Protein AF-A0AAJ3TWQ0-F1 (afdb_monomer_lite)

Organism: NCBI:txid220927

Foldseek 3Di:
DDQDLNDDDDDCVRVVHDDDDPVVVVVVVVVVVVVVVVVVPQDPVRDPPDDDVVVCVVVDDDSPDDPDDD

Sequence (70 aa):
MEEIAGKIFLSPEEAGVPPPTKEKIERARKMFAEFQEKVDAVRDEDRPKTISPKFWDDISGTEYEKPSQG

Secondary structure (DSSP, 8-state):
-EEETTEEE--TTTTTPPPPPHHHHHHHHHHHHHHHHHHHTS-TTTS-SS--HHHHHHH-S-TTSPPP--

Structure (mmCIF, N/CA/C/O backbone):
data_AF-A0AAJ3TWQ0-F1
#
_entry.id   AF-A0AAJ3TWQ0-F1
#
loop_
_atom_site.group_PDB
_atom_site.id
_atom_site.type_symbol
_atom_site.label_atom_id
_atom_site.label_alt_id
_atom_site.label_comp_id
_atom_site.label_asym_id
_atom_site.label_entity_id
_atom_site.label_seq_id
_atom_site.pdbx_PDB_ins_code
_atom_site.Cartn_x
_atom_site.Cartn_y
_atom_site.Cartn_z
_atom_site.occupancy
_atom_site.B_iso_or_equiv
_atom_site.auth_seq_id
_atom_site.auth_comp_id
_atom_site.auth_asym_id
_atom_site.auth_atom_id
_atom_site.pdbx_PDB_model_num
ATOM 1 N N . MET A 1 1 ? -5.070 9.551 20.530 1.00 81.06 1 MET A N 1
ATOM 2 C CA . MET A 1 1 ? -5.135 10.680 19.590 1.00 81.06 1 MET A CA 1
ATOM 3 C C . MET A 1 1 ? -3.848 11.459 19.713 1.00 81.06 1 MET A C 1
ATOM 5 O O . MET A 1 1 ? -3.535 11.942 20.795 1.00 81.06 1 MET A O 1
ATOM 9 N N . GLU A 1 2 ? -3.105 11.543 18.619 1.00 89.12 2 GLU A N 1
ATOM 10 C CA . GLU A 1 2 ? -1.835 12.264 18.530 1.00 89.12 2 GLU A CA 1
ATOM 11 C C . GLU A 1 2 ? -1.912 13.247 17.355 1.00 89.12 2 GLU A C 1
ATOM 13 O O . GLU A 1 2 ? -2.447 12.898 16.301 1.00 89.12 2 GLU A O 1
ATOM 18 N N . GLU A 1 3 ? -1.428 14.479 17.532 1.00 90.00 3 GLU A N 1
ATOM 19 C CA . GLU A 1 3 ? -1.316 15.454 16.444 1.00 90.00 3 GLU A CA 1
ATOM 20 C C . GLU A 1 3 ? 0.140 15.535 15.995 1.00 90.00 3 GLU A C 1
ATOM 22 O O . GLU A 1 3 ? 1.023 15.907 16.767 1.00 90.00 3 GLU A O 1
ATOM 27 N N . ILE A 1 4 ? 0.376 15.183 14.735 1.00 84.19 4 ILE A N 1
ATOM 28 C CA . ILE A 1 4 ? 1.692 15.165 14.115 1.00 84.19 4 ILE A CA 1
ATOM 29 C C . ILE A 1 4 ? 1.613 16.104 12.910 1.00 84.19 4 ILE A C 1
ATOM 31 O O . ILE A 1 4 ? 0.926 15.809 11.935 1.00 84.19 4 ILE A O 1
ATOM 35 N N . ALA A 1 5 ? 2.258 17.269 13.036 1.00 81.19 5 ALA A N 1
ATOM 36 C CA . ALA A 1 5 ? 2.349 18.319 12.017 1.00 81.19 5 ALA A CA 1
ATOM 37 C C . ALA A 1 5 ? 1.003 18.676 11.348 1.00 81.19 5 ALA A C 1
ATOM 39 O O . ALA A 1 5 ? 0.834 18.728 10.132 1.00 81.19 5 ALA A O 1
ATOM 40 N N . GLY A 1 6 ? 0.010 18.956 12.194 1.00 85.00 6 GLY A N 1
ATOM 41 C CA . GLY A 1 6 ? -1.326 19.367 11.765 1.00 85.00 6 GLY A CA 1
ATOM 42 C C . GLY A 1 6 ? -2.209 18.217 11.277 1.00 85.00 6 GLY A C 1
ATOM 43 O O . GLY A 1 6 ? -3.359 18.453 10.903 1.00 85.00 6 GLY A O 1
ATOM 44 N N . LYS A 1 7 ? -1.714 16.971 11.289 1.00 86.94 7 LYS A N 1
ATOM 45 C CA . LYS A 1 7 ? -2.516 15.770 11.040 1.00 86.94 7 LYS A CA 1
ATOM 46 C C . LYS A 1 7 ? -2.858 15.072 12.347 1.00 86.94 7 LYS A C 1
ATOM 48 O O . LYS A 1 7 ? -2.012 14.901 13.218 1.00 86.94 7 LYS A O 1
ATOM 53 N N . ILE A 1 8 ? -4.101 14.615 12.448 1.00 92.19 8 ILE A N 1
ATOM 54 C CA . ILE A 1 8 ? -4.594 13.865 13.601 1.00 92.19 8 ILE A CA 1
ATOM 55 C C . ILE A 1 8 ? -4.488 12.372 13.296 1.00 92.19 8 ILE A C 1
ATOM 57 O O . ILE A 1 8 ? -5.089 11.882 12.339 1.00 92.19 8 ILE A O 1
ATOM 61 N N . PHE A 1 9 ? -3.775 11.648 14.150 1.00 91.00 9 PHE A N 1
ATOM 62 C CA . PHE A 1 9 ? -3.672 10.197 14.121 1.00 91.00 9 PHE A CA 1
ATOM 63 C C . PHE A 1 9 ? -4.542 9.602 15.229 1.00 91.00 9 PHE A C 1
ATOM 65 O O . PHE A 1 9 ? -4.422 9.955 16.408 1.00 91.00 9 PHE A O 1
ATOM 72 N N . LEU A 1 10 ? -5.443 8.708 14.826 1.00 93.56 10 LEU A N 1
ATOM 73 C CA . LEU A 1 10 ? -6.387 8.021 15.702 1.00 93.56 10 LEU A CA 1
ATOM 74 C C . LEU A 1 10 ? -6.195 6.515 15.588 1.00 93.56 10 LEU A C 1
ATOM 76 O O . LEU A 1 10 ? -5.948 5.995 14.495 1.00 93.56 10 LEU A O 1
ATOM 80 N N . SER A 1 11 ? -6.380 5.814 16.703 1.00 92.19 11 SER A N 1
ATO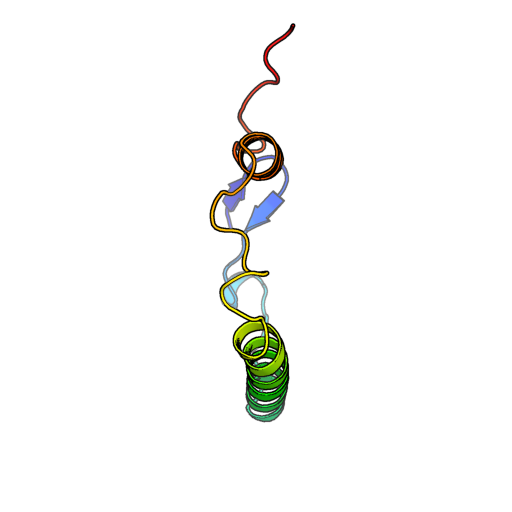M 81 C CA . SER A 1 11 ? -6.607 4.374 16.646 1.00 92.19 11 SER A CA 1
ATOM 82 C C . SER A 1 11 ? -7.984 4.067 16.029 1.00 92.19 11 SER A C 1
ATOM 84 O O . SER A 1 11 ? -8.867 4.933 16.004 1.00 92.19 11 SER A O 1
ATOM 86 N N . PRO A 1 12 ? -8.219 2.836 15.539 1.00 92.25 12 PRO A N 1
ATOM 87 C CA . PRO A 1 12 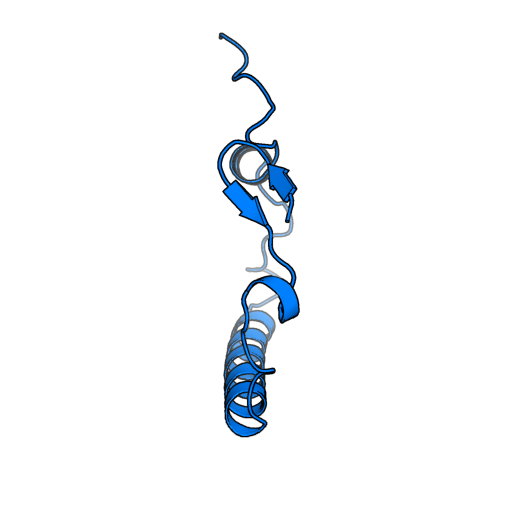? -9.540 2.435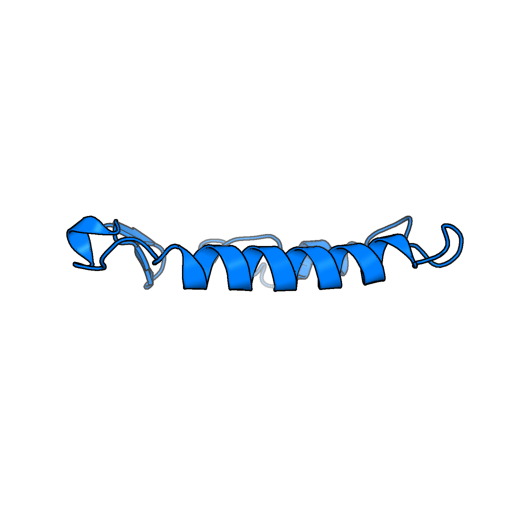 15.068 1.00 92.25 12 PRO A CA 1
ATOM 88 C C . PRO A 1 12 ? -10.637 2.606 16.130 1.00 92.25 12 PRO A C 1
ATOM 90 O O . PRO A 1 12 ? -11.749 3.020 15.798 1.00 92.25 12 PRO A O 1
ATOM 93 N N . GLU A 1 13 ? -10.321 2.335 17.404 1.00 92.44 13 GLU A N 1
ATOM 94 C CA . GLU A 1 13 ? -11.259 2.512 18.518 1.00 92.44 13 GLU A CA 1
ATOM 95 C C . GLU A 1 13 ? -11.590 3.992 18.739 1.00 92.44 13 GLU A C 1
ATOM 97 O O . GLU A 1 13 ? -12.759 4.345 18.885 1.00 92.44 13 GLU A O 1
ATOM 102 N N . GLU A 1 14 ? -10.578 4.864 18.707 1.00 94.19 14 GLU A N 1
ATOM 103 C CA . GLU A 1 14 ? -10.742 6.315 18.860 1.00 94.19 14 GLU A CA 1
ATOM 104 C C . GLU A 1 14 ? -11.526 6.941 17.702 1.00 94.19 14 GLU A C 1
ATOM 106 O O . GLU A 1 14 ? -12.317 7.860 17.907 1.00 94.19 14 GLU A O 1
ATOM 111 N N . ALA A 1 15 ? -11.340 6.426 16.486 1.00 92.94 15 ALA A N 1
ATOM 112 C CA . ALA A 1 15 ? -12.078 6.857 15.304 1.00 92.94 15 ALA A CA 1
ATOM 113 C C . ALA A 1 15 ? -13.492 6.248 15.216 1.00 92.94 15 ALA A C 1
ATOM 115 O O . ALA A 1 15 ? -14.253 6.602 14.314 1.00 92.94 15 ALA A O 1
ATOM 116 N N . GLY A 1 16 ? -13.847 5.316 16.111 1.00 93.81 16 GLY A N 1
ATOM 117 C CA . GLY A 1 16 ? -15.128 4.609 16.080 1.00 93.81 16 GLY A CA 1
ATOM 118 C C . GLY A 1 16 ? -15.340 3.799 14.797 1.00 93.81 16 GLY A C 1
ATOM 119 O O . GLY A 1 16 ? -16.482 3.576 14.388 1.00 93.81 16 GLY A O 1
ATOM 120 N N . VAL A 1 17 ? -14.256 3.385 14.132 1.00 93.12 17 VAL A N 1
ATOM 121 C CA . VAL A 1 17 ? -14.338 2.653 12.866 1.00 93.12 17 VAL A CA 1
ATOM 122 C C . VAL A 1 17 ? -14.361 1.148 13.130 1.00 93.12 17 VAL A C 1
ATOM 124 O O . VAL A 1 17 ? -13.472 0.618 13.798 1.00 93.12 17 VAL A O 1
ATOM 127 N N . PRO A 1 18 ? -15.359 0.416 12.606 1.00 93.50 18 PRO A N 1
ATOM 128 C CA . PRO A 1 18 ? -15.384 -1.029 12.750 1.00 93.50 18 PRO A CA 1
ATOM 129 C C . PRO A 1 18 ? -14.259 -1.663 11.918 1.00 93.50 18 PRO A C 1
ATOM 131 O O . PRO A 1 18 ? -13.857 -1.108 10.887 1.00 93.50 18 PRO A O 1
ATOM 134 N N . PRO A 1 19 ? -13.781 -2.858 12.303 1.00 93.56 19 PRO A N 1
ATOM 135 C CA . PRO A 1 19 ? -12.813 -3.586 11.499 1.00 93.56 19 PRO A CA 1
ATOM 136 C C . PRO A 1 19 ? -13.362 -3.857 10.085 1.00 93.56 19 PRO A C 1
ATOM 138 O O . PRO A 1 19 ? -14.576 -4.008 9.897 1.00 93.56 19 PRO A O 1
ATOM 141 N N . PRO A 1 20 ? -12.490 -3.936 9.065 1.00 93.94 20 PRO A N 1
ATOM 142 C CA . PRO A 1 20 ? -12.916 -4.210 7.700 1.00 93.94 20 PRO A CA 1
ATOM 143 C C . PRO A 1 20 ? -13.596 -5.581 7.591 1.00 93.94 20 PRO A C 1
ATOM 145 O O . PRO A 1 20 ? -13.208 -6.555 8.236 1.00 93.94 20 PRO A O 1
ATOM 148 N N . THR A 1 21 ? -14.617 -5.667 6.735 1.00 97.25 21 THR A N 1
ATOM 149 C CA . THR A 1 21 ? -15.332 -6.922 6.479 1.00 97.25 21 THR A CA 1
ATOM 150 C C . THR A 1 21 ? -14.455 -7.911 5.710 1.00 97.25 21 THR A C 1
ATOM 152 O O . THR A 1 21 ? -13.536 -7.516 4.988 1.00 97.25 21 THR A O 1
ATOM 155 N N . LYS A 1 22 ? -14.778 -9.208 5.803 1.00 97.81 22 LYS A N 1
ATOM 156 C CA . LYS A 1 22 ? -14.081 -10.263 5.043 1.00 97.81 22 LYS A CA 1
ATOM 157 C C . LYS A 1 22 ? -14.061 -9.975 3.540 1.00 97.81 22 LYS A C 1
ATOM 159 O O . LYS A 1 22 ? -13.002 -10.036 2.932 1.00 97.81 22 LYS A O 1
ATOM 164 N N . GLU A 1 23 ? -15.193 -9.550 2.984 1.00 97.62 23 GLU A N 1
ATOM 165 C CA . GLU A 1 23 ? -15.317 -9.195 1.566 1.00 97.62 23 GLU A CA 1
ATOM 166 C C . GLU A 1 23 ? -14.379 -8.043 1.165 1.00 97.62 23 GLU A C 1
ATOM 168 O O . GLU A 1 23 ? -13.705 -8.112 0.138 1.00 97.62 23 GLU A O 1
ATOM 173 N N . LYS A 1 24 ? -14.270 -6.995 1.998 1.00 97.19 24 LYS A N 1
ATOM 174 C CA . LYS A 1 24 ? -13.330 -5.888 1.751 1.00 97.19 24 LYS A CA 1
ATOM 175 C C . LYS A 1 24 ? -11.882 -6.372 1.765 1.00 97.19 24 LYS A C 1
ATOM 177 O O . LYS A 1 24 ? -11.093 -5.942 0.927 1.00 97.19 24 LYS A O 1
ATOM 182 N N . ILE A 1 25 ? -11.543 -7.275 2.685 1.00 98.19 25 ILE A N 1
ATOM 183 C CA . ILE A 1 25 ? -10.203 -7.865 2.778 1.00 98.19 25 ILE A CA 1
ATOM 184 C C . ILE A 1 25 ? -9.906 -8.728 1.546 1.00 98.19 25 ILE A C 1
ATOM 186 O O . ILE A 1 25 ? -8.834 -8.601 0.961 1.00 98.19 25 ILE A O 1
ATOM 190 N N . GLU A 1 26 ? -10.838 -9.578 1.115 1.00 98.31 26 GLU A N 1
ATOM 191 C CA . GLU A 1 26 ? -10.671 -10.417 -0.080 1.00 98.31 26 GLU A CA 1
ATOM 192 C C . GLU A 1 26 ? -10.534 -9.579 -1.350 1.00 98.31 26 GLU A C 1
ATOM 194 O O . GLU A 1 26 ? -9.633 -9.821 -2.156 1.00 98.31 26 GLU A O 1
ATOM 199 N N . ARG A 1 27 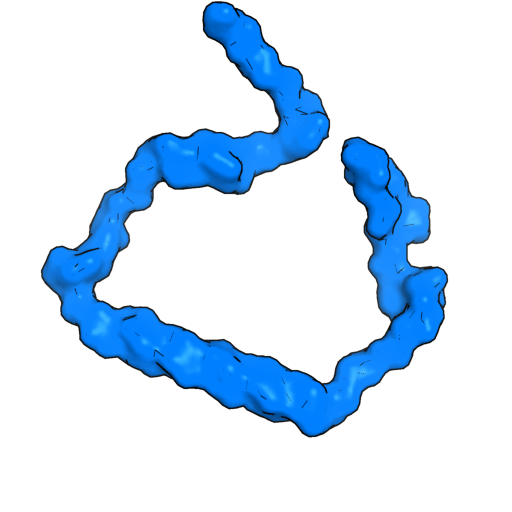? -11.351 -8.530 -1.493 1.00 98.00 27 ARG A N 1
ATOM 200 C CA . ARG A 1 27 ? -11.214 -7.570 -2.591 1.00 98.00 27 ARG A CA 1
ATOM 201 C C . ARG A 1 27 ? -9.841 -6.900 -2.579 1.00 98.00 27 ARG A C 1
ATOM 203 O O . ARG A 1 27 ? -9.216 -6.798 -3.631 1.00 98.00 27 ARG A O 1
ATOM 210 N N . ALA A 1 28 ? -9.359 -6.464 -1.413 1.00 97.62 28 ALA A N 1
ATOM 211 C CA . ALA A 1 28 ? -8.032 -5.866 -1.286 1.00 97.62 28 ALA A CA 1
ATOM 212 C C . ALA A 1 28 ? -6.930 -6.849 -1.698 1.00 97.62 28 ALA A C 1
ATOM 214 O O . ALA A 1 28 ? -6.077 -6.505 -2.511 1.00 97.62 28 ALA A O 1
ATOM 215 N N . ARG A 1 29 ? -6.994 -8.095 -1.215 1.00 98.25 29 ARG A N 1
ATOM 216 C CA . ARG A 1 29 ? -6.051 -9.161 -1.588 1.00 98.25 29 ARG A CA 1
ATOM 217 C C . ARG A 1 29 ? -6.019 -9.400 -3.093 1.00 98.25 29 ARG A C 1
ATOM 219 O O . ARG A 1 29 ? -4.935 -9.512 -3.653 1.00 98.25 29 ARG A O 1
ATOM 226 N N . LYS A 1 30 ? -7.183 -9.429 -3.745 1.00 98.25 30 LYS A N 1
ATOM 227 C CA . LYS A 1 30 ? -7.269 -9.579 -5.201 1.00 98.25 30 LYS A CA 1
ATOM 228 C C . LYS A 1 30 ? -6.578 -8.424 -5.930 1.00 98.25 30 LYS A C 1
ATOM 230 O O . LYS A 1 30 ? -5.764 -8.675 -6.808 1.00 98.25 30 LYS A O 1
ATOM 235 N N . MET A 1 31 ? -6.846 -7.180 -5.528 1.00 98.19 31 MET A N 1
ATOM 236 C CA . MET A 1 31 ? -6.207 -6.002 -6.134 1.00 98.19 31 MET A CA 1
ATOM 237 C C . MET A 1 31 ? -4.680 -6.035 -5.980 1.00 98.19 31 MET A C 1
ATOM 239 O O . MET A 1 31 ? -3.962 -5.725 -6.928 1.00 98.19 31 MET A O 1
ATOM 243 N N . PHE A 1 32 ? -4.173 -6.447 -4.814 1.00 97.75 32 PHE A N 1
ATOM 244 C CA . PHE A 1 32 ? -2.731 -6.594 -4.602 1.00 97.75 32 PHE A CA 1
ATOM 245 C C . PHE A 1 32 ? -2.125 -7.726 -5.434 1.00 97.75 32 PHE A C 1
ATOM 247 O O . PHE A 1 32 ? -1.041 -7.547 -5.979 1.00 97.75 32 PHE A O 1
ATOM 254 N N . ALA A 1 33 ? -2.817 -8.859 -5.576 1.00 98.12 33 ALA A N 1
ATOM 255 C CA . ALA A 1 33 ? -2.352 -9.962 -6.414 1.00 98.12 33 ALA A CA 1
ATOM 256 C C . ALA A 1 33 ? -2.256 -9.554 -7.895 1.00 98.12 33 ALA A C 1
ATOM 258 O O . ALA A 1 33 ? -1.229 -9.783 -8.525 1.00 98.12 33 ALA A O 1
ATOM 259 N N . GLU A 1 34 ? -3.278 -8.875 -8.427 1.00 98.00 34 GLU A N 1
ATOM 260 C CA . GLU A 1 34 ? -3.276 -8.349 -9.803 1.00 98.00 34 GLU A CA 1
ATOM 261 C C . GLU A 1 34 ? -2.165 -7.314 -10.032 1.00 98.00 34 GLU A C 1
ATOM 263 O O . GLU A 1 34 ? -1.596 -7.219 -11.120 1.00 98.00 34 GLU A O 1
ATOM 268 N N . PHE A 1 35 ? -1.858 -6.503 -9.018 1.00 97.25 35 PHE A N 1
ATOM 269 C CA . PHE A 1 35 ? -0.734 -5.576 -9.085 1.00 97.25 35 PHE A CA 1
ATOM 270 C C . PHE A 1 35 ? 0.606 -6.318 -9.095 1.00 97.25 35 PHE A C 1
ATOM 272 O O . PHE A 1 35 ? 1.461 -6.009 -9.923 1.00 97.25 35 PHE A O 1
ATOM 279 N N . GLN A 1 36 ? 0.773 -7.312 -8.220 1.00 97.19 36 GLN A N 1
ATOM 280 C CA . GLN A 1 36 ? 2.002 -8.095 -8.138 1.00 97.19 36 GLN A CA 1
ATOM 281 C C . GLN A 1 36 ? 2.283 -8.842 -9.444 1.00 97.19 36 GLN A C 1
ATOM 283 O O . GLN A 1 36 ? 3.411 -8.813 -9.916 1.00 97.19 36 GLN A O 1
ATOM 288 N N . GLU A 1 37 ? 1.258 -9.402 -10.089 1.00 97.50 37 GLU A N 1
ATOM 289 C CA . GLU A 1 37 ? 1.397 -10.043 -11.402 1.00 97.50 37 GLU A CA 1
ATOM 290 C C . GLU A 1 37 ? 1.994 -9.087 -12.448 1.00 97.50 37 GLU A C 1
ATOM 292 O O . GLU A 1 37 ? 2.889 -9.460 -13.205 1.00 97.50 37 GLU A O 1
ATOM 297 N N . LYS A 1 38 ? 1.559 -7.820 -12.457 1.00 96.00 38 LYS A N 1
ATOM 298 C CA . LYS A 1 38 ? 2.107 -6.800 -13.367 1.00 96.00 38 LYS A CA 1
ATOM 299 C C . LYS A 1 38 ? 3.556 -6.455 -13.048 1.00 96.00 38 LYS A C 1
ATOM 301 O O . LYS A 1 38 ? 4.326 -6.217 -13.971 1.00 96.00 38 LYS A O 1
ATOM 306 N N . VAL A 1 39 ? 3.917 -6.404 -11.766 1.00 93.31 39 VAL A N 1
ATOM 307 C CA . VAL A 1 39 ? 5.299 -6.165 -11.324 1.00 93.31 39 VAL A CA 1
ATOM 308 C C . VAL A 1 39 ? 6.201 -7.338 -11.712 1.00 93.31 39 VAL A C 1
ATOM 310 O O . VAL A 1 39 ? 7.301 -7.124 -12.219 1.00 93.31 39 VAL A O 1
ATOM 313 N N . ASP A 1 40 ? 5.727 -8.566 -11.522 1.00 94.69 40 ASP A N 1
ATOM 314 C CA . ASP A 1 40 ? 6.478 -9.788 -11.816 1.00 94.69 40 ASP A CA 1
ATOM 315 C C . ASP A 1 40 ? 6.661 -10.006 -13.323 1.00 94.69 40 ASP A C 1
ATOM 317 O O . ASP A 1 40 ? 7.670 -10.564 -13.748 1.00 94.69 40 ASP A O 1
ATOM 321 N N . ALA A 1 41 ? 5.730 -9.513 -14.143 1.00 95.00 41 ALA A N 1
ATOM 322 C CA . ALA A 1 41 ? 5.843 -9.535 -15.598 1.00 95.00 41 ALA A CA 1
ATOM 323 C C . ALA A 1 41 ? 6.912 -8.571 -16.155 1.00 95.00 41 ALA A C 1
ATOM 325 O O . ALA A 1 41 ? 7.261 -8.664 -17.335 1.00 95.00 41 ALA A O 1
ATOM 326 N N . VAL A 1 42 ? 7.439 -7.641 -15.346 1.00 93.94 42 VAL A N 1
ATOM 327 C CA . VAL A 1 42 ? 8.514 -6.734 -15.775 1.00 93.94 42 VAL A CA 1
ATOM 328 C C . VAL A 1 42 ? 9.815 -7.520 -15.914 1.00 93.94 42 VAL A C 1
ATOM 330 O O . VAL A 1 42 ? 10.329 -8.069 -14.938 1.00 93.94 42 VAL A O 1
ATOM 333 N N . ARG A 1 43 ? 10.378 -7.529 -17.129 1.00 92.94 43 ARG A N 1
ATOM 334 C CA . ARG A 1 43 ? 11.674 -8.157 -17.424 1.00 92.94 43 ARG A CA 1
ATOM 335 C C . ARG A 1 43 ? 12.780 -7.534 -16.575 1.00 92.94 43 ARG A C 1
ATOM 337 O O . ARG A 1 43 ? 12.802 -6.326 -16.359 1.00 92.94 43 ARG A O 1
ATOM 344 N N . ASP A 1 44 ? 13.765 -8.339 -16.189 1.00 89.62 44 ASP A N 1
ATOM 345 C CA . ASP A 1 44 ? 14.895 -7.874 -15.371 1.00 89.62 44 ASP A CA 1
ATOM 346 C C . ASP A 1 44 ? 15.717 -6.748 -16.022 1.00 89.62 44 ASP A C 1
ATOM 348 O O . ASP A 1 44 ? 16.330 -5.941 -15.323 1.00 89.62 44 ASP A O 1
ATOM 352 N N . GLU A 1 45 ? 15.748 -6.692 -17.356 1.00 90.88 45 GLU A N 1
ATOM 353 C CA . GLU A 1 45 ? 16.407 -5.627 -18.126 1.00 90.88 45 GLU A CA 1
ATOM 354 C C . GLU A 1 45 ? 15.679 -4.281 -18.002 1.00 90.88 45 GLU A C 1
ATOM 356 O O . GLU A 1 45 ? 16.330 -3.240 -17.949 1.00 90.88 45 GLU A O 1
ATOM 361 N N . ASP A 1 46 ? 14.348 -4.319 -17.913 1.00 89.19 46 ASP A N 1
ATOM 362 C CA . ASP A 1 46 ? 13.476 -3.145 -17.821 1.00 89.19 46 ASP A CA 1
ATOM 363 C C . ASP A 1 46 ? 13.229 -2.727 -16.361 1.00 89.19 46 ASP A C 1
ATOM 365 O O . ASP A 1 46 ? 12.724 -1.636 -16.082 1.00 89.19 46 ASP A O 1
ATOM 369 N N . ARG A 1 47 ? 13.596 -3.585 -15.400 1.00 88.31 47 ARG A N 1
ATOM 370 C CA . ARG A 1 47 ? 13.485 -3.289 -13.974 1.00 88.31 47 ARG A CA 1
ATOM 371 C C . ARG A 1 47 ? 14.510 -2.213 -13.587 1.00 88.31 47 ARG A C 1
ATOM 373 O O . ARG A 1 47 ? 15.711 -2.415 -13.789 1.00 88.31 47 ARG A O 1
ATOM 380 N N . PRO A 1 48 ? 14.087 -1.096 -12.966 1.00 84.56 48 PRO A N 1
ATOM 381 C CA . PRO A 1 48 ? 15.020 -0.077 -12.506 1.00 84.56 48 PRO A CA 1
ATOM 382 C C . PRO A 1 48 ? 15.954 -0.674 -11.447 1.00 84.56 48 PRO A C 1
ATOM 384 O O . PRO A 1 48 ? 15.529 -1.041 -10.353 1.00 84.56 48 PRO A O 1
ATOM 387 N N . LYS A 1 49 ? 17.243 -0.791 -11.782 1.00 86.06 49 LYS A N 1
ATOM 388 C CA . LYS A 1 49 ? 18.288 -1.289 -10.865 1.00 86.06 49 LYS A CA 1
ATOM 389 C C . LYS A 1 49 ? 18.788 -0.210 -9.914 1.00 86.06 49 LYS A C 1
ATOM 391 O O . LYS A 1 49 ? 19.348 -0.511 -8.865 1.00 86.06 49 LYS A O 1
ATOM 396 N N . THR A 1 50 ? 18.598 1.044 -10.297 1.00 86.69 50 THR A N 1
ATOM 397 C CA . THR A 1 50 ? 18.952 2.218 -9.515 1.00 86.69 50 THR A CA 1
ATOM 398 C C . THR A 1 50 ? 17.731 3.115 -9.422 1.00 86.69 50 THR A C 1
ATOM 400 O O . THR A 1 50 ? 17.068 3.410 -10.416 1.00 86.69 50 THR A O 1
ATOM 403 N N . ILE A 1 51 ? 17.413 3.530 -8.203 1.00 85.50 51 ILE A N 1
ATOM 404 C CA . ILE A 1 51 ? 16.368 4.514 -7.950 1.00 85.50 51 ILE A CA 1
ATOM 405 C C . ILE A 1 51 ? 17.045 5.882 -7.890 1.00 85.50 51 ILE A C 1
ATOM 407 O O . ILE A 1 51 ? 18.069 6.038 -7.224 1.00 85.50 51 ILE A O 1
ATOM 411 N N . SER A 1 52 ? 16.502 6.853 -8.627 1.00 85.75 52 SER A N 1
ATOM 412 C CA . SER A 1 52 ? 17.052 8.210 -8.684 1.00 85.75 52 SER A CA 1
ATOM 413 C C . SER A 1 52 ? 17.155 8.818 -7.280 1.00 85.75 52 SER A C 1
ATOM 415 O O . SER A 1 52 ? 16.193 8.717 -6.518 1.00 85.75 52 SER A O 1
ATOM 417 N N . PRO A 1 53 ? 18.246 9.525 -6.939 1.00 86.19 53 PRO A N 1
ATOM 418 C CA . PRO A 1 53 ? 18.321 10.295 -5.700 1.00 86.19 53 PRO A CA 1
ATOM 419 C C . PRO A 1 53 ? 17.159 11.280 -5.534 1.00 86.19 53 PRO A C 1
ATOM 421 O O . PRO A 1 53 ? 16.680 11.453 -4.422 1.00 86.19 53 PRO A O 1
ATOM 424 N N . LYS A 1 54 ? 16.645 11.853 -6.635 1.00 82.19 54 LYS A N 1
ATOM 425 C CA . LYS A 1 54 ? 15.468 12.734 -6.600 1.00 82.19 54 LYS A CA 1
ATOM 426 C C . LYS A 1 54 ? 14.207 12.015 -6.121 1.00 82.19 54 LYS A C 1
ATOM 428 O O . LYS A 1 54 ? 13.402 12.617 -5.432 1.00 82.19 54 LYS A O 1
ATOM 433 N N . PHE A 1 55 ? 14.029 10.743 -6.479 1.00 84.31 55 PHE A N 1
ATOM 434 C CA . PHE A 1 55 ? 12.892 9.982 -5.966 1.00 84.31 55 PHE A CA 1
ATOM 435 C C . PHE A 1 55 ? 12.962 9.927 -4.445 1.00 84.31 55 PHE A C 1
ATOM 437 O O . PHE A 1 55 ? 11.976 10.234 -3.794 1.00 84.31 55 PHE A O 1
ATOM 444 N N . TRP A 1 56 ? 14.138 9.604 -3.897 1.00 82.44 56 TRP A N 1
ATOM 445 C CA . TRP A 1 56 ? 14.338 9.603 -2.455 1.00 82.44 56 TRP A CA 1
ATOM 446 C C . TRP A 1 56 ? 14.121 10.987 -1.861 1.00 82.44 56 TRP A C 1
ATOM 448 O O . TRP A 1 56 ? 13.371 11.068 -0.913 1.00 82.44 56 TRP A O 1
ATOM 458 N N . ASP A 1 57 ? 14.670 12.057 -2.430 1.00 81.88 57 ASP A N 1
ATOM 459 C CA . ASP A 1 57 ? 14.408 13.440 -1.993 1.00 81.88 57 ASP A CA 1
ATOM 460 C C . ASP A 1 57 ? 12.901 13.764 -1.931 1.00 81.88 57 ASP A C 1
ATOM 462 O O . ASP A 1 57 ? 12.419 14.246 -0.916 1.00 81.88 57 ASP A O 1
ATOM 466 N N . ASP A 1 58 ? 12.133 13.390 -2.962 1.00 79.94 58 ASP A N 1
ATOM 467 C CA . ASP A 1 58 ? 10.690 13.658 -3.048 1.00 79.94 58 ASP A CA 1
ATOM 468 C C . ASP A 1 58 ? 9.850 12.840 -2.041 1.00 79.94 58 ASP A C 1
ATOM 470 O O . ASP A 1 58 ? 8.749 13.259 -1.676 1.00 79.94 58 ASP A O 1
ATOM 474 N N . ILE A 1 59 ? 10.321 11.656 -1.626 1.00 79.56 59 ILE A N 1
ATOM 475 C CA . ILE A 1 59 ? 9.599 10.766 -0.693 1.00 79.56 59 ILE A CA 1
ATOM 476 C C . ILE A 1 59 ? 10.224 10.686 0.703 1.00 79.56 59 ILE A C 1
ATOM 478 O O . ILE A 1 59 ? 9.686 10.007 1.580 1.00 79.56 59 ILE A O 1
ATOM 482 N N . SER A 1 60 ? 11.383 11.308 0.888 1.00 71.38 60 SER A N 1
ATOM 483 C CA . SER A 1 60 ? 12.119 11.363 2.142 1.00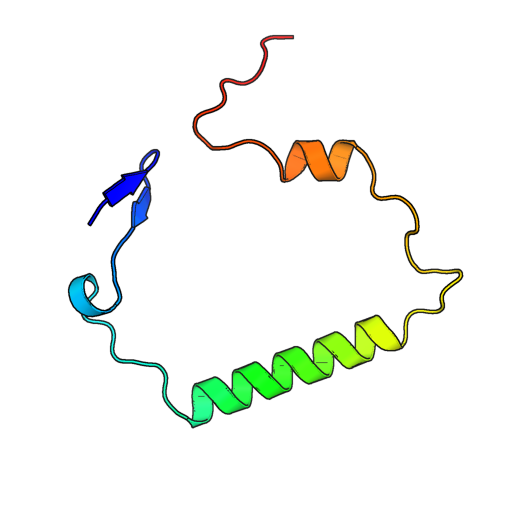 71.38 60 SER A CA 1
ATOM 484 C C . SER A 1 60 ? 11.956 12.733 2.770 1.00 71.38 60 SER A C 1
ATOM 486 O O . SER A 1 60 ? 11.567 13.709 2.136 1.00 71.38 60 SER A O 1
ATOM 488 N N . GLY A 1 61 ? 12.199 12.760 4.068 1.00 67.44 61 GLY A N 1
ATOM 489 C CA . GLY 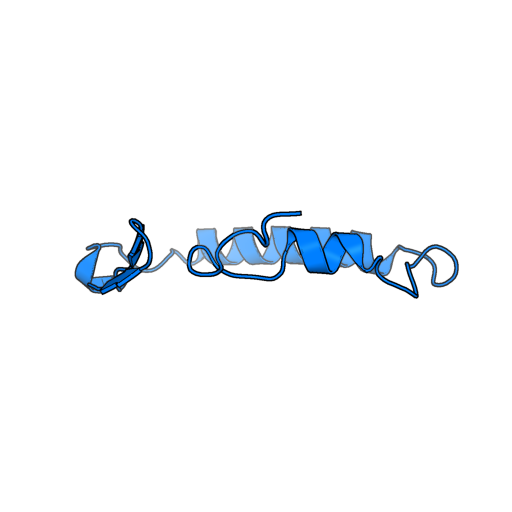A 1 61 ? 11.857 13.885 4.900 1.00 67.44 61 GLY A CA 1
ATOM 490 C C . GLY A 1 61 ? 10.444 13.798 5.444 1.00 67.44 61 GLY A C 1
ATOM 491 O O . GLY A 1 61 ? 9.604 12.983 5.056 1.00 67.44 61 GLY A O 1
ATOM 492 N N . THR A 1 62 ? 10.221 14.610 6.459 1.00 66.31 62 THR A N 1
ATOM 493 C CA . THR A 1 62 ? 8.937 14.700 7.138 1.00 66.31 62 THR A CA 1
ATOM 494 C C . THR A 1 62 ? 8.451 16.129 7.038 1.00 66.31 62 THR A C 1
ATOM 496 O O . THR A 1 62 ? 9.222 17.057 6.820 1.00 66.31 62 THR A O 1
ATOM 499 N N . GLU A 1 63 ? 7.170 16.328 7.296 1.00 65.88 63 GLU A N 1
ATOM 500 C CA . GLU A 1 63 ? 6.575 17.649 7.509 1.00 65.88 63 GLU A CA 1
ATOM 501 C C . GLU A 1 63 ? 7.257 18.488 8.619 1.00 65.88 63 GLU A C 1
ATOM 503 O O . GLU A 1 63 ? 6.940 19.665 8.775 1.00 65.88 63 GLU A O 1
ATOM 508 N N . TYR A 1 64 ? 8.220 17.918 9.357 1.00 62.44 64 TYR A N 1
ATOM 509 C CA . TYR A 1 64 ? 9.045 18.594 10.362 1.00 62.44 64 TYR A CA 1
ATOM 510 C C . TYR A 1 64 ? 10.402 19.095 9.854 1.00 62.44 64 TYR A C 1
ATOM 512 O O . TYR A 1 64 ? 11.052 19.889 10.541 1.00 62.44 64 TYR A O 1
ATOM 520 N N . GLU A 1 65 ? 10.860 18.646 8.687 1.00 68.38 65 GLU A N 1
ATOM 521 C CA . GLU A 1 65 ? 12.123 19.108 8.116 1.00 68.38 65 GLU A CA 1
ATOM 522 C C . GLU A 1 65 ? 11.893 20.444 7.400 1.00 68.38 65 GLU A C 1
ATOM 524 O O . GLU A 1 65 ? 11.088 20.556 6.476 1.00 68.38 65 GLU A O 1
ATOM 529 N N . LYS A 1 66 ? 12.570 21.507 7.859 1.00 57.81 66 LYS A N 1
ATOM 530 C CA . LYS A 1 66 ? 12.520 22.804 7.170 1.00 57.81 66 LYS A CA 1
ATOM 531 C C . LYS A 1 66 ? 13.189 22.647 5.803 1.00 57.81 66 LYS A C 1
ATOM 533 O O . LYS A 1 66 ? 14.296 22.105 5.774 1.00 57.81 66 LYS A O 1
ATOM 538 N N . PRO A 1 67 ? 12.605 23.171 4.707 1.00 56.41 67 PRO A N 1
ATOM 539 C CA . PRO A 1 67 ? 13.307 23.206 3.433 1.00 56.41 67 PRO A CA 1
ATOM 540 C C . PRO A 1 67 ? 14.639 23.921 3.652 1.00 56.41 67 PRO A C 1
ATOM 542 O O . PRO A 1 67 ? 14.671 25.011 4.239 1.00 56.41 67 PRO A O 1
ATOM 545 N N . SER A 1 68 ? 15.742 23.289 3.246 1.00 55.31 68 SER A N 1
ATOM 546 C CA . SER A 1 68 ? 17.028 23.971 3.213 1.00 55.31 68 SER A CA 1
ATOM 547 C C . SER A 1 68 ? 16.850 25.189 2.310 1.00 55.31 68 SER A C 1
ATOM 549 O O . SER A 1 68 ? 16.446 25.074 1.154 1.00 55.31 68 SER A O 1
ATOM 551 N N . GLN A 1 69 ? 17.041 26.382 2.873 1.00 44.50 69 GLN A N 1
ATOM 552 C CA . GLN A 1 69 ? 17.061 27.596 2.070 1.00 44.50 69 GLN A CA 1
ATOM 553 C C . GLN A 1 69 ? 18.317 27.520 1.203 1.00 44.50 69 GLN A C 1
ATOM 555 O O . GLN A 1 69 ? 19.426 27.707 1.706 1.00 44.50 69 GLN A O 1
ATOM 560 N N . GLY A 1 70 ? 18.127 27.125 -0.056 1.00 40.53 70 GLY A N 1
ATOM 561 C CA . GLY A 1 70 ? 19.086 27.357 -1.130 1.00 40.53 70 GLY A CA 1
ATOM 562 C C . GLY A 1 70 ? 19.099 28.820 -1.540 1.00 40.53 70 GLY A C 1
ATOM 563 O O . GLY A 1 70 ? 18.039 29.476 -1.409 1.00 40.53 70 GLY A O 1
#

Radius of gyration: 19.11 Å; chains: 1; bounding box: 34×38×38 Å

pLDDT: mean 86.49, std 13.25, range [40.53, 98.31]